Protein AF-A0A9W4TDF6-F1 (afdb_monomer_lite)

Radius of gyration: 18.9 Å; chains: 1; bounding box: 47×28×60 Å

Sequence (90 aa):
TNNINKNIHSLPVLIRENMYRVFCSAYLDVSHKKLAGTYDKLRSEWGNINKKLVQYFCEKCSICVVCVNRKLGSEVAEKQLLLKIFYLVC

pLDDT: mean 72.96, std 20.72, range [33.81, 94.38]

Foldseek 3Di:
DDPPPPPPVAAAADDPVCVLVLLVVQCVVVVLDDLVSSQVVCVVRHPPDDSVVSVVCSVPPPVVVCVVVVVVVVVPDDPDDCVVVVVVVD

Structure (mmCIF, N/CA/C/O backbone):
data_AF-A0A9W4TDF6-F1
#
_entry.id   AF-A0A9W4TDF6-F1
#
loop_
_atom_site.group_PDB
_atom_site.id
_atom_site.type_symbol
_atom_site.label_atom_id
_atom_site.label_alt_id
_atom_site.label_comp_id
_atom_site.label_asym_id
_atom_site.label_entity_id
_atom_site.label_seq_id
_atom_site.pdbx_PDB_ins_code
_atom_site.Cartn_x
_atom_site.Cartn_y
_atom_site.Cartn_z
_atom_site.occupancy
_atom_site.B_iso_or_equiv
_atom_site.auth_seq_id
_atom_site.auth_comp_id
_atom_site.auth_asym_id
_atom_site.auth_atom_id
_atom_site.pdbx_PDB_model_num
ATOM 1 N N . THR A 1 1 ? -24.706 19.217 32.330 1.00 37.28 1 THR A N 1
ATOM 2 C CA . THR A 1 1 ? -23.738 18.169 31.931 1.00 37.28 1 THR A CA 1
ATOM 3 C C . THR A 1 1 ? -23.896 17.934 30.443 1.00 37.28 1 THR A C 1
ATOM 5 O O . THR A 1 1 ? -24.866 17.316 30.029 1.00 37.28 1 THR A O 1
ATOM 8 N N . ASN A 1 2 ? -23.018 18.519 29.624 1.00 40.88 2 ASN A N 1
ATOM 9 C CA . ASN A 1 2 ? -23.115 18.431 28.164 1.00 40.88 2 ASN A CA 1
ATOM 10 C C . ASN A 1 2 ? -22.586 17.070 27.699 1.00 40.88 2 ASN A C 1
ATOM 12 O O . ASN A 1 2 ? -21.386 16.807 27.758 1.00 40.88 2 ASN A O 1
ATOM 16 N N . ASN A 1 3 ? -23.505 16.200 27.284 1.00 49.28 3 ASN A N 1
ATOM 17 C CA . ASN A 1 3 ? -23.219 14.894 26.708 1.00 49.28 3 ASN A CA 1
ATOM 18 C C . ASN A 1 3 ? -22.679 15.090 25.281 1.00 49.28 3 ASN A C 1
ATOM 20 O O . ASN A 1 3 ? -23.441 15.226 24.325 1.00 49.28 3 ASN A O 1
ATOM 24 N N . ILE A 1 4 ? -21.353 15.187 25.154 1.00 53.81 4 ILE A N 1
ATOM 25 C CA . ILE A 1 4 ? -20.675 15.182 23.857 1.00 53.81 4 ILE A CA 1
ATOM 26 C C . ILE A 1 4 ? -20.774 13.758 23.320 1.00 53.81 4 ILE A C 1
ATOM 28 O O . ILE A 1 4 ? -20.035 12.864 23.732 1.00 53.81 4 ILE A O 1
ATOM 32 N N . ASN A 1 5 ? -21.708 13.581 22.393 1.00 50.00 5 ASN A N 1
ATOM 33 C CA . ASN A 1 5 ? -21.867 12.410 21.552 1.00 50.00 5 ASN A CA 1
ATOM 34 C C . ASN A 1 5 ? -20.563 12.212 20.751 1.00 50.00 5 ASN A C 1
ATOM 36 O O . ASN A 1 5 ? -20.384 12.766 19.666 1.00 50.00 5 ASN A O 1
ATOM 40 N N . LYS A 1 6 ? -19.592 11.492 21.327 1.00 46.59 6 LYS A N 1
ATOM 41 C CA . LYS A 1 6 ? -18.371 11.066 20.636 1.00 46.59 6 LYS A CA 1
ATOM 42 C C . LYS A 1 6 ? -18.777 9.993 19.633 1.00 46.59 6 LYS A C 1
ATOM 44 O O . LYS A 1 6 ? -18.713 8.805 19.929 1.00 46.59 6 LYS A O 1
ATOM 49 N N . ASN A 1 7 ? -19.208 10.423 18.452 1.00 47.97 7 ASN A N 1
ATOM 50 C CA . ASN A 1 7 ? -19.338 9.552 17.296 1.00 47.97 7 ASN A CA 1
ATOM 51 C C . ASN A 1 7 ? -17.916 9.124 16.904 1.00 47.97 7 ASN A C 1
ATOM 53 O O . ASN A 1 7 ? -17.220 9.802 16.149 1.00 47.97 7 ASN A O 1
ATOM 57 N N . ILE A 1 8 ? -17.431 8.043 17.518 1.00 56.28 8 ILE A N 1
ATOM 58 C CA . ILE A 1 8 ? -16.203 7.370 17.108 1.00 56.28 8 ILE A CA 1
ATOM 59 C C . ILE A 1 8 ? -16.540 6.737 15.760 1.00 56.28 8 ILE A C 1
ATOM 61 O O . ILE A 1 8 ? -17.006 5.603 15.695 1.00 56.28 8 ILE A O 1
ATOM 65 N N . HIS A 1 9 ? -16.382 7.499 14.679 1.00 61.28 9 HIS A N 1
A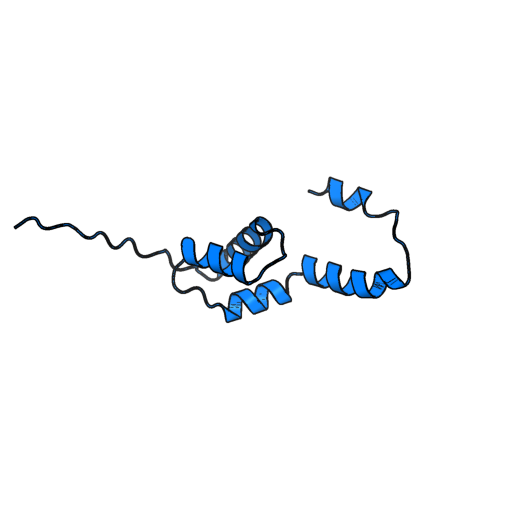TOM 66 C CA . HIS A 1 9 ? -16.461 6.960 13.330 1.00 61.28 9 HIS A CA 1
ATOM 67 C C . HIS A 1 9 ? -15.302 5.974 13.167 1.00 61.28 9 HIS A C 1
ATOM 69 O O . HIS A 1 9 ? -14.162 6.360 12.914 1.00 61.28 9 HIS A O 1
ATOM 75 N N . SER A 1 10 ? -15.577 4.692 13.400 1.00 81.75 10 SER A N 1
ATOM 76 C CA . SER A 1 10 ? -14.622 3.620 13.151 1.00 81.75 10 SER A CA 1
ATOM 77 C C . SER A 1 10 ? -14.354 3.544 11.652 1.00 81.75 10 SER A C 1
ATOM 79 O O . SER A 1 10 ? -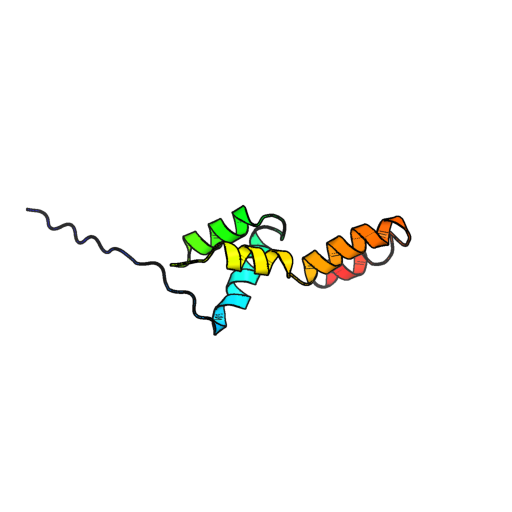15.303 3.495 10.865 1.00 81.75 10 SER A O 1
ATOM 81 N N . LEU A 1 11 ? -13.079 3.513 11.260 1.00 88.06 11 LEU A N 1
ATOM 82 C CA . LEU A 1 11 ? -12.704 3.308 9.863 1.00 88.06 11 LEU A CA 1
ATOM 83 C C . LEU A 1 11 ? -13.310 1.996 9.333 1.00 88.06 11 LEU A C 1
ATOM 85 O O . LEU A 1 11 ? -13.366 1.007 10.075 1.00 88.06 11 LEU A O 1
ATOM 89 N N . PRO A 1 12 ? -13.742 1.960 8.061 1.00 90.38 12 PRO A N 1
ATOM 90 C CA . PRO A 1 12 ? -14.288 0.754 7.460 1.00 90.38 12 PRO A CA 1
ATOM 91 C C . PRO A 1 12 ? -13.241 -0.365 7.421 1.00 90.38 12 PRO A C 1
ATOM 93 O O . PRO A 1 12 ? -12.042 -0.126 7.256 1.00 90.38 12 PRO A O 1
ATOM 96 N N . VAL A 1 13 ? -13.702 -1.609 7.547 1.00 88.62 13 VAL A N 1
ATOM 97 C CA . VAL A 1 13 ? -12.850 -2.792 7.388 1.00 88.62 13 VAL A CA 1
ATOM 98 C C . VAL A 1 13 ? -12.728 -3.119 5.905 1.00 88.62 13 VAL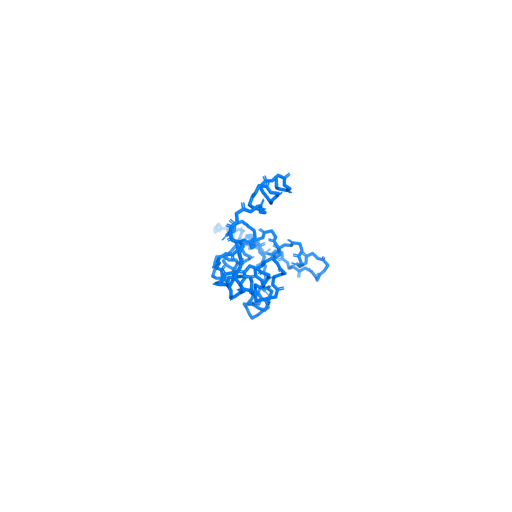 A C 1
ATOM 100 O O . VAL A 1 13 ? -13.727 -3.249 5.197 1.00 88.62 13 VAL A O 1
ATOM 103 N N . LEU A 1 14 ? -11.493 -3.272 5.434 1.00 88.56 14 LEU A N 1
ATOM 104 C CA . LEU A 1 14 ? -11.224 -3.648 4.053 1.00 88.56 14 LEU A CA 1
ATOM 105 C C . LEU A 1 14 ? -11.492 -5.145 3.847 1.00 88.56 14 LEU A C 1
ATOM 107 O O . LEU A 1 14 ? -10.769 -5.993 4.369 1.00 88.56 14 LEU A O 1
ATOM 111 N N . ILE A 1 15 ? -12.526 -5.464 3.068 1.00 88.62 15 ILE A N 1
ATOM 112 C CA . ILE A 1 15 ? -12.835 -6.842 2.666 1.00 88.62 15 ILE A CA 1
ATOM 113 C C . ILE A 1 15 ? -11.889 -7.328 1.562 1.00 88.62 15 ILE A C 1
ATOM 115 O O . ILE A 1 15 ? -11.345 -6.536 0.784 1.00 88.62 15 ILE A O 1
ATOM 119 N N . ARG A 1 16 ? -11.705 -8.648 1.481 1.00 85.75 16 ARG A N 1
ATOM 120 C CA . ARG A 1 16 ? -10.723 -9.299 0.602 1.00 85.75 16 ARG A CA 1
ATOM 121 C C . ARG A 1 16 ? -10.940 -8.950 -0.871 1.00 85.75 16 ARG A C 1
ATOM 123 O O . ARG A 1 16 ? -9.972 -8.696 -1.582 1.00 85.75 16 ARG A O 1
ATOM 130 N N . GLU A 1 17 ? -12.191 -8.894 -1.305 1.00 88.50 17 GLU A N 1
ATOM 131 C CA . GLU A 1 17 ? -12.609 -8.654 -2.688 1.00 88.50 17 GLU A CA 1
ATOM 132 C C . GLU A 1 17 ? -12.149 -7.279 -3.188 1.00 88.50 17 GLU A C 1
ATOM 134 O O . GLU A 1 17 ? -11.757 -7.123 -4.342 1.00 88.50 17 GLU A O 1
ATOM 139 N N . ASN A 1 18 ? -12.126 -6.285 -2.297 1.00 90.06 18 ASN A N 1
ATOM 140 C CA . ASN A 1 18 ? -11.707 -4.922 -2.622 1.00 90.06 18 ASN A CA 1
ATOM 141 C C . ASN A 1 18 ? -10.218 -4.672 -2.363 1.00 90.06 18 ASN A C 1
ATOM 143 O O . ASN A 1 18 ? -9.686 -3.644 -2.787 1.00 90.06 18 ASN A O 1
ATOM 147 N N . MET A 1 19 ? -9.535 -5.597 -1.685 1.00 90.38 19 MET A N 1
ATOM 148 C CA . MET A 1 19 ? -8.186 -5.386 -1.172 1.00 90.38 19 MET A CA 1
ATOM 149 C C . MET A 1 19 ? -7.183 -5.077 -2.282 1.00 90.38 19 MET A C 1
ATOM 151 O O . MET A 1 19 ? -6.440 -4.106 -2.178 1.00 90.38 19 MET A O 1
ATOM 155 N N . TYR A 1 20 ? -7.196 -5.860 -3.365 1.00 89.50 20 TYR A N 1
ATOM 156 C CA . TYR A 1 20 ? -6.255 -5.669 -4.470 1.00 89.50 20 TYR A CA 1
ATOM 157 C C . TYR A 1 20 ? -6.422 -4.298 -5.132 1.00 89.50 20 TYR A C 1
ATOM 159 O O . TYR A 1 20 ? -5.438 -3.590 -5.335 1.00 89.50 20 TYR A O 1
ATOM 167 N N . ARG A 1 21 ? -7.669 -3.896 -5.418 1.00 92.94 21 ARG A N 1
ATOM 168 C CA . ARG A 1 21 ? -7.978 -2.597 -6.034 1.00 92.94 21 ARG A CA 1
ATOM 169 C C . ARG A 1 21 ? -7.501 -1.449 -5.150 1.00 92.94 21 ARG A C 1
ATOM 171 O O . ARG A 1 21 ? -6.781 -0.580 -5.622 1.00 92.94 21 ARG A O 1
ATOM 178 N N . VAL A 1 22 ? -7.864 -1.480 -3.869 1.00 94.06 22 VAL A N 1
ATOM 179 C CA . VAL A 1 22 ? -7.519 -0.433 -2.898 1.00 94.06 22 VAL A CA 1
ATOM 180 C C . VAL A 1 22 ? -6.004 -0.329 -2.704 1.00 94.06 22 VAL A C 1
ATOM 182 O O . VAL A 1 22 ? -5.456 0.770 -2.723 1.00 94.06 22 VAL A O 1
ATOM 185 N N . PHE A 1 23 ? -5.306 -1.461 -2.584 1.00 93.06 23 PHE A N 1
ATOM 186 C CA . PHE A 1 23 ? -3.848 -1.481 -2.445 1.00 93.06 23 PHE A CA 1
ATOM 187 C C . PHE A 1 23 ? -3.156 -0.955 -3.704 1.00 93.06 23 PHE A C 1
ATOM 189 O O . PHE A 1 23 ? -2.201 -0.188 -3.600 1.00 93.06 23 PHE A O 1
ATOM 196 N N . CYS A 1 24 ? -3.649 -1.332 -4.886 1.00 90.81 24 CYS A N 1
ATOM 197 C CA . CYS A 1 24 ? -3.112 -0.860 -6.157 1.00 90.81 24 CYS A CA 1
ATOM 198 C C . CYS A 1 24 ? -3.274 0.657 -6.301 1.00 90.81 24 CYS A C 1
ATOM 200 O O . CYS A 1 24 ? -2.288 1.339 -6.567 1.00 90.81 24 CYS A O 1
ATOM 202 N N . SER A 1 25 ? -4.468 1.195 -6.035 1.00 91.94 25 SER A N 1
ATOM 203 C CA . SER A 1 25 ? -4.726 2.640 -6.067 1.00 91.94 25 SER A CA 1
ATOM 204 C C . SER A 1 25 ? -3.843 3.405 -5.081 1.00 91.94 25 SER A C 1
ATOM 206 O O . SER A 1 25 ? -3.164 4.348 -5.474 1.00 91.94 25 SER A O 1
ATOM 208 N N . ALA A 1 26 ? -3.760 2.959 -3.823 1.00 92.50 26 ALA A N 1
ATOM 209 C CA . ALA A 1 26 ? -2.905 3.606 -2.828 1.00 92.50 26 ALA A CA 1
ATOM 210 C C . ALA A 1 26 ? -1.419 3.581 -3.228 1.00 92.50 26 ALA A C 1
ATOM 212 O O . ALA A 1 26 ? -0.689 4.537 -2.967 1.00 92.50 26 ALA A O 1
ATOM 213 N N . TYR A 1 27 ? -0.963 2.498 -3.865 1.00 90.75 27 TYR A N 1
ATOM 214 C CA . TYR A 1 27 ? 0.425 2.361 -4.299 1.00 90.75 27 TYR A CA 1
ATOM 215 C C . TYR A 1 27 ? 0.748 3.200 -5.547 1.00 90.75 27 TYR A C 1
ATOM 217 O O . TYR A 1 27 ? 1.840 3.772 -5.634 1.00 90.75 27 TYR A O 1
ATOM 225 N N . LEU A 1 28 ? -0.207 3.312 -6.477 1.00 87.44 28 LEU A N 1
ATOM 226 C CA . LEU A 1 28 ? -0.155 4.199 -7.644 1.00 87.44 28 LEU A CA 1
ATOM 227 C C . LEU A 1 28 ? -0.065 5.668 -7.221 1.00 87.44 28 LEU A C 1
ATOM 229 O O . LEU A 1 28 ? 0.813 6.384 -7.702 1.00 87.44 28 LEU A O 1
ATOM 233 N N . ASP A 1 29 ? -0.892 6.092 -6.264 1.00 86.25 29 ASP A N 1
ATOM 234 C CA . ASP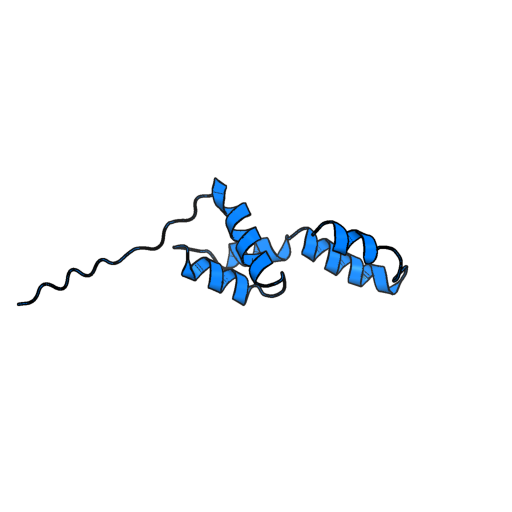 A 1 29 ? -0.931 7.474 -5.769 1.00 86.25 29 ASP A CA 1
ATOM 235 C C . ASP A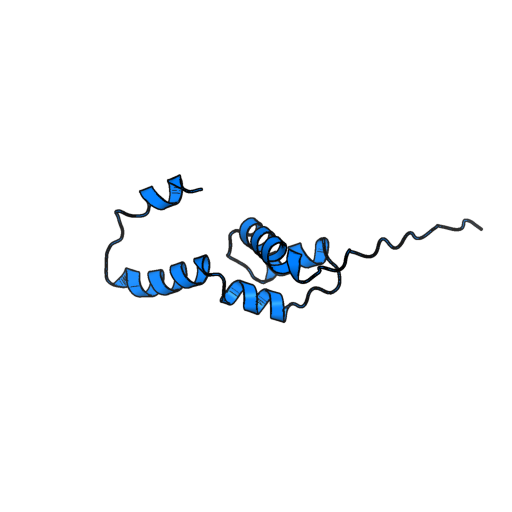 1 29 ? 0.414 7.935 -5.194 1.00 86.25 29 ASP A C 1
ATOM 237 O O . ASP A 1 29 ? 0.798 9.097 -5.320 1.00 86.25 29 ASP A O 1
ATOM 241 N N . VAL A 1 30 ? 1.176 7.016 -4.595 1.00 86.19 30 VAL A N 1
ATOM 242 C CA . VAL A 1 30 ? 2.526 7.294 -4.074 1.00 86.19 30 VAL A CA 1
ATOM 243 C C . VAL A 1 30 ? 3.635 6.956 -5.079 1.00 86.19 30 VAL A C 1
ATOM 245 O O . VAL A 1 30 ? 4.802 6.772 -4.710 1.00 86.19 30 VAL A O 1
ATOM 248 N N . SER A 1 31 ? 3.277 6.878 -6.364 1.00 84.25 31 SER A N 1
ATOM 249 C CA . SER A 1 31 ? 4.174 6.633 -7.496 1.00 84.25 31 SER A CA 1
ATOM 250 C C . SER A 1 31 ? 5.026 5.371 -7.354 1.00 84.25 31 SER A C 1
ATOM 252 O O . SER A 1 31 ? 6.216 5.390 -7.677 1.00 84.25 31 SER A O 1
ATOM 254 N N . HIS A 1 32 ? 4.452 4.278 -6.840 1.00 76.44 32 HIS A N 1
ATOM 255 C CA . HIS A 1 32 ? 5.102 2.966 -6.738 1.00 76.44 32 HIS A CA 1
ATOM 256 C C . HIS A 1 32 ? 6.414 2.918 -5.928 1.00 76.44 32 HIS A C 1
ATOM 258 O O . HIS A 1 32 ? 7.152 1.934 -5.984 1.00 76.44 32 HIS A O 1
ATOM 264 N N . LYS A 1 33 ? 6.754 3.959 -5.158 1.00 67.69 33 LYS A N 1
ATOM 265 C CA . LYS A 1 33 ? 8.127 4.116 -4.642 1.00 67.69 33 LYS A CA 1
ATOM 266 C C . LYS A 1 33 ? 8.307 3.867 -3.151 1.00 67.69 33 LYS A C 1
ATOM 268 O O . LYS A 1 33 ? 9.452 3.739 -2.725 1.00 67.69 33 LYS A O 1
ATOM 273 N N . LYS A 1 34 ? 7.247 3.812 -2.335 1.00 79.69 34 LYS A N 1
ATOM 274 C CA . LYS A 1 34 ? 7.411 3.734 -0.870 1.00 79.69 34 LYS A CA 1
ATOM 275 C C . LYS A 1 34 ? 6.339 2.884 -0.186 1.00 79.69 34 LYS A C 1
ATOM 277 O O . LYS A 1 34 ? 5.164 3.246 -0.178 1.00 79.69 34 LYS A O 1
ATOM 282 N N . LEU A 1 35 ? 6.782 1.819 0.492 1.00 88.88 35 LEU A N 1
ATOM 283 C CA . LEU A 1 35 ? 5.964 1.050 1.440 1.00 88.88 35 LEU A CA 1
ATOM 284 C C . LEU A 1 35 ? 5.345 1.966 2.501 1.00 88.88 35 LEU A C 1
ATOM 286 O O . LEU A 1 35 ? 4.156 1.862 2.770 1.00 88.88 35 LEU A O 1
ATOM 290 N N . ALA A 1 36 ? 6.143 2.877 3.070 1.00 90.06 36 ALA A N 1
ATOM 291 C CA . ALA A 1 36 ? 5.678 3.813 4.093 1.00 90.06 36 ALA A CA 1
ATOM 292 C C . ALA A 1 36 ? 4.481 4.640 3.600 1.00 90.06 36 ALA A C 1
ATOM 294 O O . ALA A 1 36 ? 3.418 4.567 4.198 1.00 90.06 36 ALA A O 1
ATOM 295 N N . GLY A 1 37 ? 4.606 5.302 2.443 1.00 90.75 37 GLY A N 1
ATOM 296 C CA . GLY A 1 37 ? 3.515 6.107 1.882 1.00 90.75 37 GLY A CA 1
ATOM 297 C C . GLY A 1 37 ? 2.269 5.288 1.536 1.00 90.75 37 GLY A C 1
ATOM 298 O O . GLY A 1 37 ? 1.154 5.727 1.795 1.00 90.75 37 GLY A O 1
ATOM 299 N N . THR A 1 38 ? 2.453 4.072 1.013 1.00 92.31 38 THR A N 1
ATOM 300 C CA . THR A 1 38 ? 1.332 3.166 0.702 1.00 92.31 38 THR A CA 1
ATOM 301 C C . THR A 1 38 ? 0.593 2.760 1.973 1.00 92.31 38 THR A C 1
ATOM 303 O O . THR A 1 38 ? -0.630 2.819 2.040 1.00 92.31 38 THR A O 1
ATOM 306 N N . TYR A 1 39 ? 1.342 2.368 3.005 1.00 94.38 39 TYR A N 1
ATOM 307 C CA . TYR A 1 39 ? 0.785 1.980 4.294 1.00 94.38 39 TYR A CA 1
ATOM 308 C C . TYR A 1 39 ? 0.079 3.149 4.986 1.00 94.38 39 TYR A C 1
ATOM 310 O O . TYR A 1 39 ? -1.019 2.961 5.506 1.00 94.38 39 TYR A O 1
ATOM 318 N N . ASP A 1 40 ? 0.677 4.341 4.956 1.00 92.75 40 ASP A N 1
ATOM 319 C CA . ASP A 1 40 ? 0.127 5.549 5.572 1.00 92.75 40 ASP A CA 1
ATOM 320 C C . ASP A 1 40 ? -1.185 5.983 4.912 1.00 92.75 40 ASP A C 1
ATOM 322 O O . ASP A 1 40 ? -2.130 6.336 5.616 1.00 92.75 40 ASP A O 1
ATOM 326 N N . LYS A 1 41 ? -1.291 5.859 3.584 1.00 92.44 41 LYS A N 1
ATOM 327 C CA . LYS A 1 41 ? -2.548 6.110 2.873 1.00 92.44 41 LYS A CA 1
ATOM 328 C C . LYS A 1 41 ? -3.623 5.067 3.192 1.00 92.44 41 LYS A C 1
ATOM 330 O O . LYS A 1 41 ? -4.774 5.404 3.444 1.00 92.44 41 LYS A O 1
ATOM 335 N N . LEU A 1 42 ? -3.255 3.789 3.254 1.00 93.69 42 LEU A N 1
ATOM 336 C CA . LEU A 1 42 ? -4.215 2.732 3.579 1.00 93.69 42 LEU A CA 1
ATOM 337 C C . LEU A 1 42 ? -4.773 2.880 5.002 1.00 93.69 42 LEU A C 1
ATOM 339 O O . LEU A 1 42 ? -5.977 2.759 5.198 1.00 93.69 42 LEU A O 1
ATOM 343 N N . ARG A 1 43 ? -3.931 3.184 5.997 1.00 93.69 43 ARG A N 1
ATOM 344 C CA . ARG A 1 43 ? -4.374 3.333 7.397 1.00 93.69 43 ARG A CA 1
ATOM 345 C C . ARG A 1 43 ? -5.175 4.609 7.674 1.00 93.69 43 ARG A C 1
ATOM 347 O O . ARG A 1 43 ? -5.794 4.683 8.731 1.00 93.69 43 ARG A O 1
ATOM 354 N N . SER A 1 44 ? -5.118 5.624 6.804 1.00 92.56 44 SER A N 1
ATOM 355 C CA . SER A 1 44 ? -5.942 6.832 6.962 1.00 92.56 44 SER A CA 1
ATOM 356 C C . SER A 1 44 ? -7.386 6.613 6.524 1.00 92.56 44 SER A C 1
ATOM 358 O O . SER A 1 44 ? -8.273 7.322 6.984 1.00 92.56 44 SER A O 1
ATOM 360 N N . GLU A 1 45 ? -7.621 5.633 5.651 1.00 93.00 45 GLU A N 1
ATOM 361 C CA . GLU A 1 45 ? -8.929 5.369 5.042 1.00 93.00 45 GLU A CA 1
ATOM 362 C C . GLU A 1 45 ? -9.557 4.055 5.533 1.00 93.00 45 GLU A C 1
ATOM 364 O O . GLU A 1 45 ? -10.777 3.905 5.497 1.00 93.00 45 GLU A O 1
ATOM 369 N N . TRP A 1 46 ? -8.746 3.114 6.029 1.00 94.00 46 TRP A N 1
ATOM 370 C CA . TRP A 1 46 ? -9.179 1.760 6.371 1.00 94.00 46 TRP A CA 1
ATOM 371 C C . TRP A 1 46 ? -8.675 1.310 7.743 1.00 94.00 46 TRP A C 1
ATOM 373 O O . TRP A 1 46 ? -7.536 1.562 8.142 1.00 94.00 46 TRP A O 1
ATOM 383 N N . GLY A 1 47 ? -9.530 0.580 8.457 1.00 90.12 47 GLY A N 1
ATOM 384 C CA . GLY A 1 47 ? -9.200 -0.039 9.735 1.00 90.12 47 GLY A CA 1
ATOM 385 C C . GLY A 1 47 ? -8.384 -1.325 9.570 1.00 90.12 47 GLY A C 1
ATOM 386 O O . GLY A 1 47 ? -8.503 -2.035 8.573 1.00 90.12 47 GLY A O 1
ATOM 387 N N . ASN A 1 48 ? -7.584 -1.656 10.589 1.00 87.44 48 ASN A N 1
ATOM 388 C CA . ASN A 1 48 ? -6.887 -2.945 10.737 1.00 87.44 48 ASN A CA 1
ATOM 389 C C . ASN A 1 48 ? -5.965 -3.350 9.567 1.00 87.44 48 ASN A C 1
ATOM 391 O O . ASN A 1 48 ? -5.766 -4.537 9.303 1.00 87.44 48 ASN A O 1
ATOM 395 N N . ILE A 1 49 ? -5.357 -2.380 8.879 1.00 92.69 49 ILE A N 1
ATOM 396 C CA . ILE A 1 49 ? -4.411 -2.661 7.794 1.00 92.69 49 ILE A CA 1
ATOM 397 C C . ILE A 1 49 ? -3.129 -3.304 8.335 1.00 92.69 49 ILE A C 1
ATOM 399 O O . ILE A 1 49 ? -2.405 -2.731 9.150 1.00 92.69 49 ILE A O 1
ATOM 403 N N . ASN A 1 50 ? -2.805 -4.498 7.834 1.00 91.00 50 ASN A N 1
ATOM 404 C CA . ASN A 1 50 ? -1.591 -5.217 8.205 1.00 91.00 50 ASN A CA 1
ATOM 405 C C . ASN A 1 50 ? -0.392 -4.754 7.362 1.00 91.00 50 ASN A C 1
ATOM 407 O O . ASN A 1 50 ? -0.320 -5.019 6.162 1.00 91.00 50 ASN A O 1
ATOM 411 N N . LYS A 1 51 ? 0.603 -4.138 8.008 1.00 92.50 51 LYS A N 1
ATOM 412 C CA . LYS A 1 51 ? 1.820 -3.643 7.343 1.00 92.50 51 LYS A CA 1
ATOM 413 C C . LYS A 1 51 ? 2.592 -4.724 6.573 1.00 92.50 51 LYS A C 1
ATOM 415 O O . LYS A 1 51 ? 3.099 -4.433 5.494 1.00 92.50 51 LYS A O 1
ATOM 420 N N . LYS A 1 52 ? 2.663 -5.963 7.082 1.00 93.25 52 LYS A N 1
ATOM 421 C CA . LYS A 1 52 ? 3.352 -7.077 6.396 1.00 93.25 52 LYS A CA 1
ATOM 422 C C . LYS A 1 52 ? 2.661 -7.442 5.083 1.00 93.25 52 LYS A C 1
ATOM 424 O O . LYS A 1 52 ? 3.327 -7.767 4.107 1.00 93.25 52 LYS A O 1
ATOM 429 N N . LEU A 1 53 ? 1.333 -7.352 5.050 1.00 91.44 53 LEU A N 1
ATOM 430 C CA . LEU A 1 53 ? 0.552 -7.619 3.846 1.00 91.44 53 LEU A CA 1
ATOM 431 C C . LEU A 1 53 ? 0.773 -6.534 2.785 1.00 91.44 53 LEU A C 1
ATOM 433 O O . LEU A 1 53 ? 0.952 -6.852 1.613 1.00 91.44 53 LEU A O 1
ATOM 437 N N . VAL A 1 54 ? 0.822 -5.264 3.201 1.00 92.94 54 VAL A N 1
ATOM 438 C CA . VAL A 1 54 ? 1.154 -4.142 2.306 1.00 92.94 54 VAL A CA 1
ATOM 439 C C . VAL A 1 54 ? 2.574 -4.288 1.759 1.00 92.94 54 VAL A C 1
ATOM 441 O O . VAL A 1 54 ? 2.790 -4.109 0.565 1.00 92.94 54 VAL A O 1
ATOM 444 N N . GLN A 1 55 ? 3.534 -4.675 2.603 1.00 92.38 55 GLN A N 1
ATOM 445 C CA . GLN A 1 55 ? 4.905 -4.950 2.173 1.00 92.38 55 GLN A CA 1
ATOM 446 C C . GLN A 1 55 ? 4.954 -6.039 1.100 1.00 92.38 55 GLN A C 1
ATOM 448 O O . GLN A 1 55 ? 5.503 -5.800 0.025 1.00 92.38 55 GLN A O 1
ATOM 453 N N . TYR A 1 56 ? 4.328 -7.189 1.360 1.00 91.19 56 TYR A N 1
ATOM 454 C CA . TYR A 1 56 ? 4.261 -8.284 0.395 1.00 91.19 56 TYR A CA 1
ATOM 455 C C . TYR A 1 56 ? 3.637 -7.835 -0.934 1.00 91.19 56 TYR A C 1
ATOM 457 O O . TYR A 1 56 ? 4.148 -8.158 -2.004 1.00 91.19 56 TYR A O 1
ATOM 465 N N . PHE A 1 57 ? 2.565 -7.040 -0.883 1.00 91.12 57 PHE A N 1
ATOM 466 C CA . PHE A 1 57 ? 1.942 -6.480 -2.080 1.00 91.12 57 PHE A CA 1
ATOM 467 C C . PHE A 1 57 ? 2.901 -5.580 -2.876 1.00 91.12 57 PHE A C 1
ATOM 469 O O . PHE A 1 57 ? 3.039 -5.761 -4.086 1.00 91.12 57 PHE A O 1
ATOM 476 N N . CYS A 1 58 ? 3.593 -4.642 -2.220 1.00 88.75 58 CYS A N 1
ATOM 477 C CA . CYS A 1 58 ? 4.549 -3.753 -2.886 1.00 88.75 58 CYS A CA 1
ATOM 478 C C . CYS A 1 58 ? 5.704 -4.535 -3.536 1.00 88.75 58 CYS A C 1
ATOM 480 O O . CYS A 1 58 ? 6.074 -4.247 -4.673 1.00 88.75 58 CYS A O 1
ATOM 482 N N . GLU A 1 59 ? 6.237 -5.550 -2.849 1.00 86.75 59 GLU A N 1
ATOM 483 C CA . GLU A 1 59 ? 7.309 -6.422 -3.356 1.00 86.75 59 GLU A CA 1
ATOM 484 C C . GLU A 1 59 ? 6.871 -7.271 -4.557 1.00 86.75 59 GLU A C 1
ATOM 486 O O . GLU A 1 59 ? 7.685 -7.591 -5.422 1.00 86.75 59 GLU A O 1
ATOM 491 N N . LYS A 1 60 ? 5.587 -7.640 -4.626 1.00 85.69 60 LYS A N 1
ATOM 492 C CA . LYS A 1 60 ? 5.011 -8.458 -5.704 1.00 85.69 60 LYS A CA 1
ATOM 493 C C . LYS A 1 60 ? 4.319 -7.650 -6.793 1.00 85.69 60 LYS A C 1
ATOM 495 O O . LYS A 1 60 ? 3.730 -8.239 -7.698 1.00 85.69 60 LYS A O 1
ATOM 500 N N . CYS A 1 61 ? 4.390 -6.323 -6.746 1.00 84.81 61 CYS A N 1
ATOM 501 C CA . CYS A 1 61 ? 3.815 -5.487 -7.788 1.00 84.81 61 CYS A CA 1
ATOM 502 C C . CYS A 1 61 ? 4.462 -5.820 -9.138 1.00 84.81 61 CYS A C 1
ATOM 504 O O . CYS A 1 61 ? 5.656 -5.592 -9.335 1.00 84.81 61 CYS A O 1
ATOM 506 N N . SER A 1 62 ? 3.664 -6.341 -10.071 1.00 75.88 62 SER A N 1
ATOM 507 C CA . SER A 1 62 ? 4.123 -6.789 -11.391 1.00 75.88 62 SER A CA 1
ATOM 508 C C . SER A 1 62 ? 4.888 -5.695 -12.141 1.00 75.88 62 SER A C 1
ATOM 510 O O . SER A 1 62 ? 5.924 -5.969 -12.739 1.00 75.88 62 SER A O 1
ATOM 512 N N . ILE A 1 63 ? 4.440 -4.442 -12.033 1.00 74.19 63 ILE A N 1
ATOM 513 C CA . ILE A 1 63 ? 5.088 -3.272 -12.643 1.00 74.19 63 ILE A CA 1
ATOM 514 C C . ILE A 1 63 ? 6.465 -3.018 -12.016 1.00 74.19 63 ILE A C 1
ATOM 516 O O . ILE A 1 63 ? 7.456 -2.849 -12.730 1.00 74.19 63 ILE A O 1
ATOM 520 N N . CYS A 1 64 ? 6.551 -3.015 -10.683 1.00 75.75 64 CYS A N 1
ATOM 521 C CA . CYS A 1 64 ? 7.799 -2.754 -9.968 1.00 75.75 64 CYS A CA 1
ATOM 522 C C . CYS A 1 64 ? 8.820 -3.874 -10.174 1.00 75.75 64 CYS A C 1
ATOM 524 O O . CYS A 1 64 ? 9.988 -3.590 -10.428 1.00 75.75 64 CYS A O 1
ATOM 526 N N . VAL A 1 65 ? 8.379 -5.133 -10.112 1.00 69.69 65 VAL A N 1
ATOM 527 C CA . VAL A 1 65 ? 9.227 -6.313 -10.328 1.00 69.69 65 VAL A CA 1
ATOM 528 C C . VAL A 1 65 ? 9.815 -6.299 -11.738 1.00 69.69 65 VAL A C 1
ATOM 530 O O . VAL A 1 65 ? 11.022 -6.474 -11.895 1.00 69.69 65 VAL A O 1
ATOM 533 N N . VAL A 1 66 ? 9.006 -6.006 -12.763 1.00 68.69 66 VAL A N 1
ATOM 534 C CA . VAL A 1 66 ? 9.498 -5.867 -14.143 1.00 68.69 66 VAL A CA 1
ATOM 535 C C . VAL A 1 66 ? 10.479 -4.701 -14.263 1.00 68.69 66 VAL A C 1
ATOM 537 O O . VAL A 1 66 ? 11.535 -4.866 -14.866 1.00 68.69 66 VAL A O 1
ATOM 540 N N . CYS A 1 67 ? 10.196 -3.542 -13.661 1.00 62.66 67 CYS A N 1
ATOM 541 C CA . CYS A 1 67 ? 11.112 -2.398 -13.685 1.00 62.66 67 CYS A CA 1
ATOM 542 C C . CYS A 1 67 ? 12.462 -2.691 -13.011 1.00 62.66 67 CYS A C 1
ATOM 544 O O . CYS A 1 67 ? 13.495 -2.256 -13.513 1.00 62.66 67 CYS A O 1
ATOM 546 N N . VAL A 1 68 ? 12.475 -3.407 -11.883 1.00 61.25 68 VAL A N 1
ATOM 547 C CA . VAL A 1 68 ? 13.709 -3.772 -11.166 1.00 61.25 68 VAL A CA 1
ATOM 548 C C . VAL A 1 68 ? 14.498 -4.825 -11.941 1.00 61.25 68 VAL A C 1
ATOM 550 O O . VAL A 1 68 ? 15.683 -4.620 -12.196 1.00 61.25 68 VAL A O 1
ATOM 553 N N . ASN A 1 69 ? 13.842 -5.893 -12.400 1.00 56.59 69 ASN A N 1
ATOM 554 C CA . ASN A 1 69 ? 14.487 -6.924 -13.217 1.00 56.59 69 ASN A CA 1
ATOM 555 C C . ASN A 1 69 ? 15.013 -6.347 -14.537 1.00 56.59 69 ASN A C 1
ATOM 557 O O . ASN A 1 69 ? 16.083 -6.729 -15.001 1.00 56.59 69 ASN A O 1
ATOM 561 N N . ARG A 1 70 ? 14.304 -5.373 -15.119 1.00 51.41 70 ARG A N 1
ATOM 562 C CA . ARG A 1 70 ? 14.764 -4.662 -16.310 1.00 51.41 70 ARG A CA 1
ATOM 563 C C . ARG A 1 70 ? 15.881 -3.679 -16.004 1.00 51.41 70 ARG A C 1
ATOM 565 O O . ARG A 1 70 ? 16.748 -3.573 -16.844 1.00 51.41 70 ARG A O 1
ATOM 572 N N . LYS A 1 71 ? 15.934 -3.003 -14.850 1.00 51.59 71 LYS A N 1
ATOM 573 C CA . LYS A 1 71 ?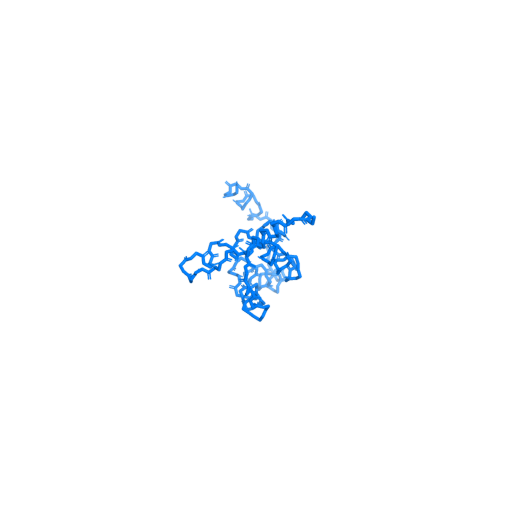 17.131 -2.228 -14.461 1.00 51.59 71 LYS A CA 1
ATOM 574 C C . LYS A 1 71 ? 18.368 -3.122 -14.427 1.00 51.59 71 LYS A C 1
ATOM 576 O O . LYS A 1 71 ? 19.384 -2.733 -14.986 1.00 51.59 71 LYS A O 1
ATOM 581 N N . LEU A 1 72 ? 18.218 -4.328 -13.879 1.00 49.88 72 LEU A N 1
ATOM 582 C CA . LEU A 1 72 ? 19.259 -5.354 -13.856 1.00 49.88 72 LEU A CA 1
ATOM 583 C C . LEU A 1 72 ? 19.621 -5.859 -15.270 1.00 49.88 72 LEU A C 1
ATOM 585 O O . LEU A 1 72 ? 20.790 -6.040 -15.573 1.00 49.88 72 LEU A O 1
ATOM 589 N N . GLY A 1 73 ? 18.637 -6.035 -16.162 1.00 44.34 73 GLY A N 1
ATOM 590 C CA . GLY A 1 73 ? 18.864 -6.445 -17.560 1.00 44.34 73 GLY A CA 1
ATOM 591 C C . GLY A 1 73 ? 19.274 -5.316 -18.525 1.00 44.34 73 GLY A C 1
ATOM 592 O O . GLY A 1 73 ? 19.858 -5.573 -19.573 1.00 44.34 73 GLY A O 1
ATOM 593 N N . SER A 1 74 ? 18.991 -4.055 -18.189 1.00 44.94 74 SER A N 1
ATOM 594 C CA . SER A 1 74 ? 19.229 -2.862 -19.023 1.00 44.94 74 SER A CA 1
ATOM 595 C C . SER A 1 74 ? 20.627 -2.271 -18.872 1.00 44.94 74 SER A C 1
ATOM 597 O O . SER A 1 74 ? 20.956 -1.323 -19.581 1.00 44.94 74 SER A O 1
ATOM 599 N N . GLU A 1 75 ? 21.456 -2.830 -17.989 1.00 47.88 75 GLU A N 1
ATOM 600 C CA . GLU A 1 75 ? 22.906 -2.634 -18.081 1.00 47.88 75 GLU A CA 1
ATOM 601 C C . GLU A 1 75 ? 23.482 -3.292 -19.346 1.00 47.88 75 GLU A C 1
ATOM 603 O O . GLU A 1 75 ? 24.561 -2.904 -19.780 1.00 47.88 75 GLU A O 1
ATOM 608 N N . VAL A 1 76 ? 22.753 -4.220 -19.988 1.00 45.69 76 VAL A N 1
ATOM 609 C CA . VAL A 1 76 ? 23.288 -5.008 -21.110 1.00 45.69 76 VAL A CA 1
ATOM 610 C C . VAL A 1 76 ? 22.686 -4.650 -22.479 1.00 45.69 76 VAL A C 1
ATOM 612 O O . VAL A 1 76 ? 23.385 -4.796 -23.476 1.00 45.69 76 VAL A O 1
ATOM 615 N N . ALA A 1 77 ? 21.455 -4.129 -22.596 1.00 46.12 77 ALA A N 1
ATOM 616 C CA . ALA A 1 77 ? 20.894 -3.810 -23.920 1.00 46.12 77 ALA A CA 1
ATOM 617 C C . ALA A 1 77 ? 19.734 -2.789 -23.900 1.00 46.12 77 ALA A C 1
ATOM 619 O O . ALA A 1 77 ? 18.798 -2.891 -23.111 1.00 46.12 77 ALA A O 1
ATOM 620 N N . GLU A 1 78 ? 19.758 -1.840 -24.841 1.00 44.91 78 GLU A N 1
ATOM 621 C CA . GLU A 1 78 ? 18.570 -1.162 -25.399 1.00 44.91 78 GLU A CA 1
ATOM 622 C C . GLU A 1 78 ? 17.783 -0.172 -24.511 1.00 44.91 78 GLU A C 1
ATOM 624 O O . GLU A 1 78 ? 16.554 -0.207 -24.375 1.00 44.91 78 GLU A O 1
ATOM 629 N N . LYS A 1 79 ? 18.474 0.862 -24.024 1.00 45.62 79 LYS A N 1
ATOM 630 C CA . LYS A 1 79 ? 17.859 2.193 -23.887 1.00 45.62 79 LYS A CA 1
ATOM 631 C C . LYS A 1 79 ? 17.651 2.790 -25.288 1.00 45.62 79 LYS A C 1
ATOM 633 O O . LYS A 1 79 ? 18.613 3.324 -25.812 1.00 45.62 79 LYS A O 1
ATOM 638 N N . GLN A 1 80 ? 16.444 2.768 -25.869 1.00 41.56 80 GLN A N 1
ATOM 639 C CA . GLN A 1 80 ? 15.914 3.948 -26.600 1.00 41.56 80 GLN A CA 1
ATOM 640 C C . GLN A 1 80 ? 14.507 3.802 -27.196 1.00 41.56 80 GLN A C 1
ATOM 642 O O . GLN A 1 80 ? 13.803 4.805 -27.257 1.00 41.56 80 GLN A O 1
ATOM 647 N N . LEU A 1 81 ? 14.033 2.615 -27.586 1.00 45.44 81 LEU A N 1
ATOM 648 C CA . LEU A 1 81 ? 12.823 2.564 -28.428 1.00 45.44 81 LEU A CA 1
ATOM 649 C C . LEU A 1 81 ? 11.484 2.509 -27.658 1.00 45.44 81 LEU A C 1
ATOM 651 O O . LEU A 1 81 ? 10.483 3.062 -28.106 1.00 45.44 81 LEU A O 1
ATOM 655 N N . LEU A 1 82 ? 11.450 1.900 -26.468 1.00 45.38 82 LEU A N 1
ATOM 656 C CA . LEU A 1 82 ? 10.186 1.563 -25.783 1.00 45.38 82 LEU A CA 1
ATOM 657 C C . LEU A 1 82 ? 9.633 2.642 -24.839 1.00 45.38 82 LEU A C 1
ATOM 659 O O . LEU A 1 82 ? 8.485 2.545 -24.407 1.00 45.38 82 LEU A O 1
ATOM 663 N N . LEU A 1 83 ? 10.406 3.692 -24.545 1.00 44.84 83 LEU A N 1
ATOM 664 C CA . LEU A 1 83 ? 9.963 4.797 -23.681 1.00 44.84 83 LEU A CA 1
ATOM 665 C C . LEU A 1 83 ? 8.789 5.578 -24.300 1.00 44.84 83 LEU A C 1
ATOM 667 O O . LEU A 1 83 ? 7.957 6.105 -23.569 1.00 44.84 83 LEU A O 1
ATOM 671 N N . LYS A 1 84 ? 8.674 5.576 -25.637 1.00 41.19 84 LYS A N 1
ATOM 672 C CA . LYS A 1 84 ? 7.541 6.171 -26.362 1.00 41.19 84 LYS A CA 1
ATOM 673 C C . LYS A 1 84 ? 6.251 5.352 -26.264 1.00 41.19 84 LYS A C 1
ATOM 675 O O . LYS A 1 84 ? 5.184 5.941 -26.310 1.00 41.19 84 LYS A O 1
ATOM 680 N N . ILE A 1 85 ? 6.327 4.028 -26.104 1.00 47.19 85 ILE A N 1
ATOM 681 C CA . ILE A 1 85 ? 5.126 3.175 -26.066 1.00 47.19 85 ILE A CA 1
ATOM 682 C C . ILE A 1 85 ? 4.446 3.242 -24.691 1.00 47.19 85 ILE A C 1
ATOM 684 O O . ILE A 1 85 ? 3.225 3.282 -24.616 1.00 47.19 85 ILE A O 1
ATOM 688 N N . PHE A 1 86 ? 5.210 3.330 -23.596 1.00 44.09 86 PHE A N 1
ATOM 689 C CA . PHE A 1 86 ? 4.624 3.313 -22.248 1.00 44.09 86 PHE A CA 1
ATOM 690 C C . PHE A 1 86 ? 4.020 4.652 -21.798 1.00 44.09 86 PHE A C 1
ATOM 692 O O . PHE A 1 86 ? 3.131 4.652 -20.956 1.00 44.09 86 PHE A O 1
ATOM 699 N N . TYR A 1 87 ? 4.454 5.781 -22.369 1.00 42.62 87 TYR A N 1
ATOM 700 C CA . TYR A 1 87 ? 3.840 7.091 -22.091 1.00 42.62 87 TYR A CA 1
ATOM 701 C C . TYR A 1 87 ? 2.465 7.275 -22.758 1.00 42.62 87 TYR A C 1
ATOM 703 O O . TYR A 1 87 ? 1.773 8.229 -22.439 1.00 42.62 87 TYR A O 1
ATOM 711 N N . LEU A 1 88 ? 2.100 6.392 -23.696 1.00 33.81 88 LEU A N 1
ATOM 712 C CA . LEU A 1 88 ? 0.876 6.465 -24.505 1.00 33.81 88 LEU A CA 1
ATOM 713 C C . LEU A 1 88 ? -0.233 5.503 -24.039 1.00 33.81 88 LEU A C 1
ATOM 715 O O . LEU A 1 88 ? -1.325 5.530 -24.596 1.00 33.81 88 LEU A O 1
ATOM 719 N N . VAL A 1 89 ? 0.050 4.634 -23.061 1.00 36.31 89 VAL A N 1
ATOM 720 C CA . VAL A 1 89 ? -0.926 3.683 -22.480 1.00 36.31 89 VAL A CA 1
ATOM 721 C C . VAL A 1 89 ? -1.334 4.089 -21.049 1.00 36.31 89 VAL A C 1
ATOM 723 O O . VAL A 1 89 ? -2.220 3.474 -20.458 1.00 36.31 89 VAL A O 1
ATOM 726 N N . CYS A 1 90 ? -0.724 5.150 -20.516 1.00 38.38 90 CYS A N 1
ATOM 727 C CA . CYS A 1 90 ? -1.286 5.963 -19.435 1.00 38.38 90 CYS A CA 1
ATOM 728 C C . CYS A 1 90 ? -2.044 7.146 -20.045 1.00 38.38 90 CYS A C 1
ATOM 730 O O . CYS A 1 90 ? -2.990 7.619 -19.381 1.00 38.38 90 CYS A O 1
#

Secondary structure (DSSP, 8-state):
---------PPPB--HHHHHHHHHHHHHHTTT--HHHHHHHHHHHSBT--HHHHHHHHHT-HHHHHHHHHHHHTTTS--SSTHHHHTT--

Organism: NCBI:txid1117311